Protein AF-A0A8E1V1Q0-F1 (afdb_monomer)

Radius of gyration: 17.76 Å; Cα contacts (8 Å, |Δi|>4): 178; chains: 1; bounding box: 36×28×53 Å

pLDDT: mean 83.5, std 8.57, range [49.25, 92.25]

Nearest PDB structures (foldseek):
  2kvp-assembly1_A  TM=4.565E-01  e=1.404E+00  Mus musculus
  2cmr-assembly1_A  TM=3.189E-01  e=2.959E+00  Human immunodeficiency virus 1
  2l10-assembly1_A  TM=3.029E-01  e=6.889E+00  Mus musculus

Secondary structure (DSSP, 8-state):
--THHHHHHHHHHHHHHHHHHHHS---PPPEEE---HHHHHHHHHHHHHHHHHHHHHTTSSSGGGGHHHHHHHHHHHHHHHHHHHHHHHTT-HHHHHHHHHHHHHHHHHHHHHHHHHHHHHHHHHH---S-HHHHHHHHHHHHHHHHHHHHHHHHHHHHHHHHHEEE-

Foldseek 3Di:
DDPVLVVVLVVLLQVLLVVLVVPDDQAAWDWAFDQDPVLLVVLLVVLVVLLVCLLVLLLPLDLVSSSVSSSVLSSVLSNLVNNLVSNVVNVPPVSNVLSVLLSVLSVLSSVLSSVLSNQLSVQLVPDPDPDSVVSSVVSNVVSCVVCVVVSVVSSVSNSNSSSRGDTD

Mean predicted aligned error: 6.7 Å

Organism: NCBI:txid1423764

Solvent-accessible surface area (backbone atoms only — not comparable to full-atom values): 8689 Å² total; per-residue (Å²): 134,63,75,65,62,57,50,53,45,51,54,45,17,52,51,30,23,53,52,39,59,73,73,44,80,94,56,62,35,48,67,42,82,50,82,39,73,70,40,34,54,49,30,45,52,53,49,51,50,51,48,47,50,36,53,58,36,36,75,47,72,43,76,70,46,49,48,58,58,47,53,58,55,33,31,51,48,13,40,51,54,46,51,44,53,24,24,52,68,50,69,44,64,71,45,37,56,51,48,50,51,35,55,50,31,47,54,50,39,53,48,53,38,51,52,52,28,50,53,29,22,52,48,45,65,70,53,86,66,88,55,60,67,65,46,42,52,54,29,45,54,52,49,47,69,73,40,44,68,61,54,50,50,37,43,48,52,34,18,53,42,51,15,36,60,32,83,100

Sequence (168 aa):
MRRSTYVLFIAWGIIAFFVASAIFKFQPLTVSFSINDRRLLSGLGRGILLLFAYIIFTIIPSRVAIVIPSFFYFGLLGSYLWQFLMVVLSGNWRGIAIDLLFVLSYMVLIYCATMTSFQIINLVQKNRSVYYFSKWFKSVKRVIKAHWLSLTIVTGAYVVLWSIFSLI

Structure (mmCIF, N/CA/C/O backbone):
data_AF-A0A8E1V1Q0-F1
#
_entry.id   AF-A0A8E1V1Q0-F1
#
loop_
_atom_site.group_PDB
_atom_site.id
_atom_site.type_symbol
_atom_site.label_atom_id
_atom_site.label_alt_id
_atom_site.label_comp_id
_atom_site.label_asym_id
_atom_site.label_entity_id
_atom_site.label_seq_id
_atom_site.pdbx_PDB_ins_code
_atom_site.Cartn_x
_atom_site.Cartn_y
_atom_site.Cartn_z
_atom_site.occupancy
_atom_site.B_iso_or_equiv
_atom_site.auth_seq_id
_atom_site.auth_comp_id
_atom_site.auth_asym_id
_atom_site.auth_atom_id
_atom_site.pdbx_PDB_model_num
ATOM 1 N N . MET A 1 1 ? -15.580 -10.489 6.562 1.00 49.25 1 MET A N 1
ATOM 2 C CA . MET A 1 1 ? -15.517 -9.894 5.211 1.00 49.25 1 MET A CA 1
ATOM 3 C C . MET A 1 1 ? -15.524 -11.037 4.227 1.00 49.25 1 MET A C 1
ATOM 5 O O . MET A 1 1 ? -14.616 -11.854 4.262 1.00 49.25 1 MET A O 1
ATOM 9 N N . ARG A 1 2 ? -16.629 -11.188 3.497 1.00 52.03 2 ARG A N 1
ATOM 10 C CA . ARG A 1 2 ? -16.847 -12.291 2.555 1.00 52.03 2 ARG A CA 1
ATOM 11 C C . ARG A 1 2 ? -15.876 -12.135 1.378 1.00 52.03 2 ARG A C 1
ATOM 13 O O . ARG A 1 2 ? -15.622 -11.004 0.980 1.00 52.03 2 ARG A O 1
ATOM 20 N N . ARG A 1 3 ? -15.397 -13.245 0.794 1.00 58.78 3 ARG A N 1
ATOM 21 C CA . ARG A 1 3 ? -14.591 -13.294 -0.454 1.00 58.78 3 ARG A CA 1
ATOM 22 C C . ARG A 1 3 ? -15.040 -12.270 -1.518 1.00 58.78 3 ARG A C 1
ATOM 24 O O . ARG A 1 3 ? -14.204 -11.696 -2.200 1.00 58.78 3 ARG A O 1
ATOM 31 N N . SER A 1 4 ? -16.341 -11.979 -1.582 1.00 60.31 4 SER A N 1
ATOM 32 C CA . SER A 1 4 ? -16.977 -10.982 -2.454 1.00 60.31 4 SER A CA 1
ATOM 33 C C . SER A 1 4 ? -16.366 -9.566 -2.422 1.00 60.31 4 SER A C 1
ATOM 35 O O . SER A 1 4 ? -16.239 -8.965 -3.483 1.00 60.31 4 SER A O 1
ATOM 37 N N . THR A 1 5 ? -15.913 -9.028 -1.280 1.00 66.00 5 THR A N 1
ATOM 38 C CA . THR A 1 5 ? -15.316 -7.670 -1.268 1.00 66.00 5 THR A CA 1
ATOM 39 C C . THR A 1 5 ? -13.957 -7.617 -1.964 1.00 66.00 5 THR A C 1
ATOM 41 O O . THR A 1 5 ? -13.642 -6.621 -2.601 1.00 66.00 5 THR A O 1
ATOM 44 N N . TYR A 1 6 ? -13.170 -8.696 -1.899 1.00 68.00 6 TYR A N 1
ATOM 45 C CA . TYR A 1 6 ? -11.913 -8.786 -2.649 1.00 68.00 6 TYR A CA 1
ATOM 46 C C . TYR A 1 6 ? -12.163 -8.909 -4.152 1.00 68.00 6 TYR A C 1
ATOM 48 O O . TYR A 1 6 ? -11.450 -8.290 -4.932 1.00 68.00 6 TYR A O 1
ATOM 56 N N . VAL A 1 7 ? -13.212 -9.636 -4.555 1.00 74.00 7 VAL A N 1
ATOM 57 C CA . VAL A 1 7 ? -13.624 -9.733 -5.965 1.00 74.00 7 VAL A CA 1
ATOM 58 C C . VAL A 1 7 ? -13.979 -8.354 -6.528 1.00 74.00 7 VAL A C 1
ATOM 60 O O . VAL A 1 7 ? -13.561 -8.034 -7.634 1.00 74.00 7 VAL A O 1
ATOM 63 N N . LEU A 1 8 ? -14.665 -7.507 -5.752 1.00 77.56 8 LEU A N 1
ATOM 64 C CA . LEU A 1 8 ? -14.972 -6.131 -6.162 1.00 77.56 8 LEU A CA 1
ATOM 65 C C . LEU A 1 8 ? -13.713 -5.272 -6.343 1.00 77.56 8 LEU A C 1
ATOM 67 O O . LEU A 1 8 ? -13.632 -4.525 -7.312 1.00 77.56 8 LEU A O 1
ATOM 71 N N . PHE A 1 9 ? -12.711 -5.392 -5.466 1.00 76.19 9 PHE A N 1
ATOM 72 C CA . PHE A 1 9 ? -11.450 -4.659 -5.640 1.00 76.19 9 PHE A CA 1
ATOM 73 C C . PHE A 1 9 ? -10.623 -5.158 -6.817 1.00 76.19 9 PHE A C 1
ATOM 75 O O . PHE A 1 9 ? -9.987 -4.353 -7.487 1.00 76.19 9 PHE A O 1
ATOM 82 N N . ILE A 1 10 ? -10.644 -6.464 -7.084 1.00 77.62 10 ILE A N 1
ATOM 83 C CA . ILE A 1 10 ? -9.988 -7.037 -8.261 1.00 77.62 10 ILE A CA 1
ATOM 84 C C . ILE A 1 10 ? -10.677 -6.526 -9.528 1.00 77.62 10 ILE A C 1
ATOM 86 O O . ILE A 1 10 ? -10.001 -6.015 -10.414 1.00 77.62 10 ILE A O 1
ATOM 90 N N . ALA A 1 11 ? -12.012 -6.584 -9.589 1.00 82.00 11 ALA A N 1
ATOM 91 C CA . ALA A 1 11 ? -12.784 -6.043 -10.706 1.00 82.00 11 ALA A CA 1
ATOM 92 C C . ALA A 1 11 ? -12.510 -4.545 -10.909 1.00 82.00 11 ALA A C 1
ATOM 94 O O . ALA A 1 11 ? -12.290 -4.102 -12.032 1.00 82.00 11 ALA A O 1
ATOM 95 N N . TRP A 1 12 ? -12.438 -3.773 -9.823 1.00 82.00 12 TRP A N 1
ATOM 96 C CA . TRP A 1 12 ? -12.068 -2.363 -9.883 1.00 82.00 12 TRP A CA 1
ATOM 97 C C . TRP A 1 12 ? -10.631 -2.140 -10.368 1.00 82.00 12 TRP A C 1
ATOM 99 O O . TRP A 1 12 ? -10.402 -1.270 -11.200 1.00 82.00 12 TRP A O 1
ATOM 109 N N . GLY A 1 13 ? -9.668 -2.940 -9.907 1.00 76.06 13 GLY A N 1
ATOM 110 C CA . GLY A 1 13 ? -8.285 -2.887 -10.386 1.00 76.06 13 GLY A CA 1
ATOM 111 C C . GLY A 1 13 ? -8.179 -3.177 -11.886 1.00 76.06 13 GLY A C 1
ATOM 112 O O . GLY A 1 13 ? -7.433 -2.495 -12.585 1.00 76.06 13 GLY A O 1
ATOM 113 N N . ILE A 1 14 ? -8.978 -4.123 -12.393 1.00 82.50 14 ILE A N 1
ATOM 114 C CA . ILE A 1 14 ? -9.095 -4.414 -13.830 1.00 82.50 14 ILE A CA 1
ATOM 115 C C . ILE A 1 14 ? -9.673 -3.206 -14.577 1.00 82.50 14 ILE A C 1
ATOM 117 O O . ILE A 1 14 ? -9.117 -2.791 -15.590 1.00 82.50 14 ILE A O 1
ATOM 121 N N . ILE A 1 15 ? -10.747 -2.595 -14.067 1.00 82.94 15 ILE A N 1
ATOM 122 C CA . ILE A 1 15 ? -11.324 -1.381 -14.665 1.00 82.94 15 ILE A CA 1
ATOM 123 C C . ILE A 1 15 ? -10.285 -0.256 -14.692 1.00 82.94 15 ILE A C 1
ATOM 125 O O . ILE A 1 15 ? -10.090 0.364 -15.730 1.00 82.94 15 ILE A O 1
ATOM 129 N N . ALA A 1 16 ? -9.578 -0.018 -13.588 1.00 79.75 16 ALA A N 1
ATOM 130 C CA . ALA A 1 16 ? -8.548 1.011 -13.502 1.00 79.75 16 ALA A CA 1
ATOM 131 C C . ALA A 1 16 ? -7.387 0.763 -14.477 1.00 79.75 16 ALA A C 1
ATOM 133 O O . ALA A 1 16 ? -6.882 1.712 -15.070 1.00 79.75 16 ALA A O 1
ATOM 134 N N . PHE A 1 17 ? -7.002 -0.499 -14.689 1.00 81.31 17 PHE A N 1
ATOM 135 C CA . PHE A 1 17 ? -6.028 -0.884 -15.710 1.00 81.31 17 PHE A CA 1
ATOM 136 C C . PHE A 1 17 ? -6.517 -0.523 -17.120 1.00 81.31 17 PHE A C 1
ATOM 138 O O . PHE A 1 17 ? -5.789 0.117 -17.875 1.00 81.31 17 PHE A O 1
ATOM 145 N N . PHE A 1 18 ? -7.765 -0.854 -17.468 1.00 83.00 18 PHE A N 1
ATOM 146 C CA . PHE A 1 18 ? -8.326 -0.498 -18.775 1.00 83.00 18 PHE A CA 1
ATOM 147 C C . PHE A 1 18 ? -8.512 1.014 -18.947 1.00 83.00 18 PHE A C 1
ATOM 149 O O . PHE A 1 18 ? -8.225 1.557 -20.011 1.00 83.00 18 PHE A O 1
ATOM 156 N N . VAL A 1 19 ? -8.921 1.726 -17.899 1.00 83.19 19 VAL A N 1
ATOM 157 C CA . VAL A 1 19 ? -8.997 3.192 -17.916 1.00 83.19 19 VAL A CA 1
ATOM 158 C C . VAL A 1 19 ? -7.608 3.795 -18.129 1.00 83.19 19 VAL A C 1
ATOM 160 O O . VAL A 1 19 ? -7.452 4.676 -18.971 1.00 83.19 19 VAL A O 1
ATOM 163 N N . ALA A 1 20 ? -6.580 3.284 -17.444 1.00 76.62 20 ALA A N 1
ATOM 164 C CA . ALA A 1 20 ? -5.199 3.689 -17.686 1.00 76.62 20 ALA A CA 1
ATOM 165 C C . ALA A 1 20 ? -4.786 3.410 -19.140 1.00 76.62 20 ALA A C 1
ATOM 167 O O . ALA A 1 20 ? -4.190 4.277 -19.772 1.00 76.62 20 ALA A O 1
ATOM 168 N N . SER A 1 21 ? -5.183 2.266 -19.704 1.00 77.56 21 SER A N 1
ATOM 169 C CA . SER A 1 21 ? -4.902 1.936 -21.104 1.00 77.56 21 SER A CA 1
ATOM 170 C C . SER A 1 21 ? -5.555 2.859 -22.126 1.00 77.56 21 SER A C 1
ATOM 172 O O . SER A 1 21 ? -4.989 3.095 -23.188 1.00 77.56 21 SER A O 1
ATOM 174 N N . ALA A 1 22 ? -6.727 3.406 -21.801 1.00 79.69 22 ALA A N 1
ATOM 175 C CA . ALA A 1 22 ? -7.440 4.330 -22.672 1.00 79.69 22 ALA A CA 1
ATOM 176 C C . ALA A 1 22 ? -6.867 5.756 -22.606 1.00 79.69 22 ALA A C 1
ATOM 178 O O . ALA A 1 22 ? -6.930 6.492 -23.587 1.00 79.69 22 ALA A O 1
ATOM 179 N N . ILE A 1 23 ? -6.330 6.156 -21.448 1.00 81.62 23 ILE A N 1
ATOM 180 C CA . ILE A 1 23 ? -5.816 7.514 -21.213 1.00 81.62 23 ILE A CA 1
ATOM 181 C C . ILE A 1 23 ? -4.341 7.632 -21.613 1.00 81.62 23 ILE A C 1
ATOM 183 O O . ILE A 1 23 ? -3.929 8.643 -22.184 1.00 81.62 23 ILE A O 1
ATOM 187 N N . PHE A 1 24 ? -3.526 6.628 -21.291 1.00 77.12 24 PHE A N 1
ATOM 188 C CA . PHE A 1 24 ? -2.084 6.669 -21.511 1.00 77.12 24 PHE A CA 1
ATOM 189 C C . PHE A 1 24 ? -1.701 6.026 -22.842 1.00 77.12 24 PHE A C 1
ATOM 191 O O . PHE A 1 24 ? -2.184 4.954 -23.197 1.00 77.12 24 PHE A O 1
ATOM 198 N N . LYS A 1 25 ? -0.774 6.666 -23.565 1.00 75.00 25 LYS A N 1
ATOM 199 C CA . LYS A 1 25 ? -0.250 6.134 -24.827 1.00 75.00 25 LYS A CA 1
ATOM 200 C C . LYS A 1 25 ? 0.425 4.782 -24.607 1.00 75.00 25 LYS A C 1
ATOM 202 O O . LYS A 1 25 ? 1.203 4.609 -23.670 1.00 75.00 25 LYS A O 1
ATOM 207 N N . PHE A 1 26 ? 0.161 3.860 -25.523 1.00 78.56 26 PHE A N 1
ATOM 208 C CA . PHE A 1 26 ? 0.839 2.574 -25.594 1.00 78.56 26 PHE A CA 1
ATOM 209 C C . PHE A 1 26 ? 2.242 2.777 -26.174 1.00 78.56 26 PHE A C 1
ATOM 211 O O . PHE A 1 26 ? 2.416 2.829 -27.390 1.00 78.56 26 PHE A O 1
ATOM 218 N N . GLN A 1 27 ? 3.234 2.967 -25.309 1.00 78.88 27 GLN A N 1
ATOM 219 C CA . GLN A 1 27 ? 4.625 3.161 -25.711 1.00 78.88 27 GLN A CA 1
ATOM 220 C C . GLN A 1 27 ? 5.565 2.496 -24.701 1.00 78.88 27 GLN A C 1
ATOM 222 O O . GLN A 1 27 ? 5.286 2.546 -23.500 1.00 78.88 27 GLN A O 1
ATOM 227 N N . PRO A 1 28 ? 6.669 1.879 -25.158 1.00 75.88 28 PRO A N 1
ATOM 228 C CA . PRO A 1 28 ? 7.627 1.260 -24.255 1.00 75.88 28 PRO A CA 1
ATOM 229 C C . PRO A 1 28 ? 8.219 2.318 -23.321 1.00 75.88 28 PRO A C 1
ATOM 231 O O . PRO A 1 28 ? 8.639 3.385 -23.766 1.00 75.88 28 PRO A O 1
ATOM 234 N N . LEU A 1 29 ? 8.243 2.014 -22.024 1.00 75.94 29 LEU A N 1
ATOM 235 C CA . LEU A 1 29 ? 8.783 2.905 -21.001 1.00 75.94 29 LEU A CA 1
ATOM 236 C C . LEU A 1 29 ? 10.171 2.428 -20.588 1.00 75.94 29 LEU A C 1
ATOM 238 O O . LEU A 1 29 ? 10.337 1.305 -20.109 1.00 75.94 29 LEU A O 1
ATOM 242 N N . THR A 1 30 ? 11.169 3.295 -20.741 1.00 69.25 30 THR A N 1
ATOM 243 C CA . THR A 1 30 ? 12.518 3.021 -20.245 1.00 69.25 30 THR A CA 1
ATOM 244 C C . THR A 1 30 ? 12.659 3.476 -18.802 1.00 69.25 30 THR A C 1
ATOM 246 O O . THR A 1 30 ? 12.430 4.637 -18.465 1.00 69.25 30 THR A O 1
ATOM 249 N N . VAL A 1 31 ? 13.066 2.551 -17.936 1.00 66.12 31 VAL A N 1
ATOM 250 C CA . VAL A 1 31 ? 13.350 2.855 -16.533 1.00 66.12 31 VAL A CA 1
ATOM 251 C C . VAL A 1 31 ? 14.769 3.398 -16.431 1.00 66.12 31 VAL A C 1
ATOM 253 O O . VAL A 1 31 ? 15.732 2.713 -16.778 1.00 66.12 31 VAL A O 1
ATOM 256 N N . SER A 1 32 ? 14.894 4.620 -15.924 1.00 68.50 32 SER A N 1
ATOM 257 C CA . SER A 1 32 ? 16.170 5.178 -15.487 1.00 68.50 32 SER A CA 1
ATOM 258 C C . SER A 1 32 ? 16.276 5.125 -13.971 1.00 68.50 32 SER A C 1
ATOM 260 O O . SER A 1 32 ? 15.301 5.342 -13.249 1.00 68.50 32 SER A O 1
ATOM 262 N N . PHE A 1 33 ? 17.482 4.840 -13.495 1.00 66.44 33 PHE A N 1
ATOM 263 C CA . PHE A 1 33 ? 17.780 4.759 -12.075 1.00 66.44 33 PHE A CA 1
ATOM 264 C C . PHE A 1 33 ? 18.353 6.095 -11.618 1.00 66.44 33 PHE A C 1
ATOM 266 O O . PHE A 1 33 ? 19.512 6.402 -11.885 1.00 66.44 33 PHE A O 1
ATOM 273 N N . SER A 1 34 ? 17.538 6.908 -10.948 1.00 67.19 34 SER A N 1
ATOM 274 C CA . SER A 1 34 ? 18.019 8.119 -10.280 1.00 67.19 34 SER A CA 1
ATOM 275 C C . SER A 1 34 ? 17.367 8.259 -8.914 1.00 67.19 34 SER A C 1
ATOM 277 O O . SER A 1 34 ? 16.154 8.409 -8.800 1.00 67.19 34 SER A O 1
ATOM 279 N N . ILE A 1 35 ? 18.185 8.213 -7.863 1.00 65.81 35 ILE A N 1
ATOM 280 C CA . ILE A 1 35 ? 17.727 8.486 -6.503 1.00 65.81 35 ILE A CA 1
ATOM 281 C C . ILE A 1 35 ? 17.745 10.001 -6.330 1.00 65.81 35 ILE A C 1
ATOM 283 O O . ILE A 1 35 ? 18.793 10.635 -6.395 1.00 65.81 35 ILE A O 1
ATOM 287 N N . ASN A 1 36 ? 16.562 10.578 -6.149 1.00 73.56 36 ASN A N 1
ATOM 288 C CA . ASN A 1 36 ? 16.393 11.994 -5.857 1.00 73.56 36 ASN A CA 1
ATOM 289 C C . ASN A 1 36 ? 15.768 12.132 -4.467 1.00 73.56 36 ASN A C 1
ATOM 291 O O . ASN A 1 36 ? 14.705 11.558 -4.215 1.00 73.56 36 ASN A O 1
ATOM 295 N N . ASP A 1 37 ? 16.372 12.936 -3.594 1.00 76.38 37 ASP A N 1
ATOM 296 C CA . ASP A 1 37 ? 15.873 13.203 -2.238 1.00 76.38 37 ASP A CA 1
ATOM 297 C C . ASP A 1 37 ? 14.425 13.708 -2.250 1.00 76.38 37 ASP A C 1
ATOM 299 O O . ASP A 1 37 ? 13.598 13.317 -1.422 1.00 76.38 37 ASP A O 1
ATOM 303 N N . ARG A 1 38 ? 14.055 14.496 -3.269 1.00 81.38 38 ARG A N 1
ATOM 304 C CA . ARG A 1 38 ? 12.676 14.967 -3.457 1.00 81.38 38 ARG A CA 1
ATOM 305 C C . ARG A 1 38 ? 11.706 13.823 -3.770 1.00 81.38 38 ARG A C 1
ATOM 307 O O . ARG A 1 38 ? 10.553 13.859 -3.336 1.00 81.38 38 ARG A O 1
ATOM 314 N N . ARG A 1 39 ? 12.154 12.795 -4.501 1.00 79.31 39 ARG A N 1
ATOM 315 C CA . ARG A 1 39 ? 11.358 11.587 -4.783 1.00 79.31 39 ARG A CA 1
ATOM 316 C C . ARG A 1 39 ? 11.262 10.673 -3.571 1.00 79.31 39 ARG A C 1
ATOM 318 O O . ARG A 1 39 ? 10.176 10.152 -3.332 1.00 79.31 39 ARG A O 1
ATOM 325 N N . LEU A 1 40 ? 12.339 10.523 -2.800 1.00 83.06 40 LEU A N 1
ATOM 326 C CA . LEU A 1 40 ? 12.322 9.801 -1.525 1.00 83.06 40 LEU A CA 1
ATOM 327 C C . LEU A 1 40 ? 11.300 10.419 -0.565 1.00 83.06 40 LEU A C 1
ATOM 329 O O . LEU A 1 40 ? 10.411 9.719 -0.083 1.00 83.06 40 LEU A O 1
ATOM 333 N N . LEU A 1 41 ? 11.351 11.739 -0.365 1.00 84.88 41 LEU A N 1
ATOM 334 C CA . LEU A 1 41 ? 10.392 12.463 0.477 1.00 84.88 41 LEU A CA 1
ATOM 335 C C . LEU A 1 41 ? 8.956 12.344 -0.049 1.00 84.88 41 LEU A C 1
ATOM 337 O O . LEU A 1 41 ? 8.029 12.116 0.728 1.00 84.88 41 LEU A O 1
ATOM 341 N N . SER A 1 42 ? 8.756 12.443 -1.368 1.00 84.81 42 SER A N 1
ATOM 342 C CA . SER A 1 42 ? 7.431 12.267 -1.978 1.00 84.81 42 SER A CA 1
ATOM 343 C C . SER A 1 42 ? 6.894 10.841 -1.805 1.00 84.81 42 SER A C 1
ATOM 345 O O . SER A 1 42 ? 5.727 10.660 -1.455 1.00 84.81 42 SER A O 1
ATOM 347 N N . GLY A 1 43 ? 7.740 9.826 -2.000 1.00 83.62 43 GLY A N 1
ATOM 348 C CA . GLY A 1 43 ? 7.399 8.422 -1.779 1.00 83.62 43 GLY A CA 1
ATOM 349 C C . GLY A 1 43 ? 7.031 8.158 -0.323 1.00 83.62 43 GLY A C 1
ATOM 350 O O . GLY A 1 43 ? 6.005 7.537 -0.048 1.00 83.62 43 GLY A O 1
ATOM 351 N N . LEU A 1 44 ? 7.815 8.699 0.611 1.00 87.38 44 LEU A N 1
ATOM 352 C CA . LEU A 1 44 ? 7.571 8.581 2.046 1.00 87.38 44 LEU A CA 1
ATOM 353 C C . LEU A 1 44 ? 6.256 9.254 2.444 1.00 87.38 44 LEU A C 1
ATOM 355 O O . LEU A 1 44 ? 5.443 8.642 3.134 1.00 87.38 44 LEU A O 1
ATOM 359 N N . GLY A 1 45 ? 5.989 10.452 1.919 1.00 87.38 45 GLY A N 1
ATOM 360 C CA . GLY A 1 45 ? 4.708 11.134 2.088 1.00 87.38 45 GLY A CA 1
ATOM 361 C C . GLY A 1 45 ? 3.528 10.291 1.601 1.00 87.38 45 GLY A C 1
ATOM 362 O O . GLY A 1 45 ? 2.555 10.126 2.332 1.00 87.38 45 GLY A O 1
ATOM 363 N N . ARG A 1 46 ? 3.625 9.682 0.410 1.00 86.00 46 ARG A N 1
ATOM 364 C CA . ARG A 1 46 ? 2.577 8.797 -0.136 1.00 86.00 46 ARG A CA 1
ATOM 365 C C . ARG A 1 46 ? 2.362 7.545 0.716 1.00 86.00 46 ARG A C 1
ATOM 367 O O . ARG A 1 46 ? 1.218 7.184 0.977 1.00 86.00 46 ARG A O 1
ATOM 374 N N . GLY A 1 47 ? 3.441 6.896 1.156 1.00 85.69 47 GLY A N 1
ATOM 375 C CA . GLY A 1 47 ? 3.372 5.697 1.996 1.00 85.69 47 GLY A CA 1
ATOM 376 C C . GLY A 1 47 ? 2.746 5.980 3.363 1.00 85.69 47 GLY A C 1
ATOM 377 O O . GLY A 1 47 ? 1.852 5.257 3.803 1.00 85.69 47 GLY A O 1
ATOM 378 N N . ILE A 1 48 ? 3.145 7.081 4.006 1.00 88.88 48 ILE A N 1
ATOM 379 C CA . ILE A 1 48 ? 2.563 7.518 5.281 1.00 88.88 48 ILE A CA 1
ATOM 380 C C . ILE A 1 48 ? 1.097 7.912 5.104 1.00 88.88 48 ILE A C 1
ATOM 382 O O . ILE A 1 48 ? 0.267 7.500 5.910 1.00 88.88 48 ILE A O 1
ATOM 386 N N . LEU A 1 49 ? 0.755 8.658 4.049 1.00 90.38 49 LEU A N 1
ATOM 387 C CA . LEU A 1 49 ? -0.626 9.055 3.761 1.00 90.38 49 LEU A CA 1
ATOM 388 C C . LEU A 1 49 ? -1.517 7.826 3.552 1.00 90.38 49 LEU A C 1
ATOM 390 O O . LEU A 1 49 ? -2.625 7.786 4.086 1.00 90.38 49 LEU A O 1
ATOM 394 N N . LEU A 1 50 ? -1.010 6.791 2.873 1.00 90.12 50 LEU A N 1
ATOM 395 C CA . LEU A 1 50 ? -1.688 5.502 2.749 1.00 90.12 50 LEU A CA 1
ATOM 396 C C . LEU A 1 50 ? -1.989 4.899 4.114 1.00 90.12 50 LEU A C 1
ATOM 398 O O . LEU A 1 50 ? -3.155 4.655 4.427 1.00 90.12 50 LEU A O 1
ATOM 402 N N . LEU A 1 51 ? -0.972 4.708 4.950 1.00 90.19 51 LEU A N 1
ATOM 403 C CA . LEU A 1 51 ? -1.161 4.137 6.283 1.00 90.19 51 LEU A CA 1
ATOM 404 C C . LEU A 1 51 ? -2.126 4.971 7.134 1.00 90.19 51 LEU A C 1
ATOM 406 O O . LEU A 1 51 ? -3.004 4.419 7.798 1.00 90.19 51 LEU A O 1
ATOM 410 N N . PHE A 1 52 ? -1.999 6.295 7.080 1.00 90.69 52 PHE A N 1
ATOM 411 C CA . PHE A 1 52 ? -2.828 7.212 7.848 1.00 90.69 52 PHE A CA 1
ATOM 412 C C . PHE A 1 52 ? -4.289 7.175 7.398 1.00 90.69 52 PHE A C 1
ATOM 414 O O . PHE A 1 52 ? -5.174 7.095 8.246 1.00 90.69 52 PHE A O 1
ATOM 421 N N . ALA A 1 53 ? -4.554 7.136 6.088 1.00 91.06 53 ALA A N 1
ATOM 422 C CA . ALA A 1 53 ? -5.902 6.975 5.552 1.00 91.06 53 ALA A CA 1
ATOM 423 C C . ALA A 1 53 ? -6.552 5.701 6.108 1.00 91.06 53 ALA A C 1
ATOM 425 O O . ALA A 1 53 ? -7.630 5.762 6.697 1.00 91.06 53 ALA A O 1
ATOM 426 N N . TYR A 1 54 ? -5.860 4.563 6.017 1.00 90.94 54 TYR A N 1
ATOM 427 C CA . TYR A 1 54 ? -6.342 3.298 6.571 1.00 90.94 54 TYR A CA 1
ATOM 428 C C . TYR A 1 54 ? -6.655 3.401 8.072 1.00 90.94 54 TYR A C 1
ATOM 430 O O . TYR A 1 54 ? -7.731 2.984 8.494 1.00 90.94 54 TYR A O 1
ATOM 438 N N . ILE A 1 55 ? -5.781 4.031 8.866 1.00 91.19 55 ILE A N 1
ATOM 439 C CA . ILE A 1 55 ? -5.998 4.243 10.306 1.00 91.19 55 ILE A CA 1
ATOM 440 C C . ILE A 1 55 ? -7.206 5.153 10.575 1.00 91.19 55 ILE A C 1
ATOM 442 O O . ILE A 1 55 ? -8.024 4.805 11.424 1.00 91.19 55 ILE A O 1
ATOM 446 N N . ILE A 1 56 ? -7.375 6.277 9.873 1.00 92.25 56 ILE A N 1
ATOM 447 C CA . ILE A 1 56 ? -8.531 7.175 10.064 1.00 92.25 56 ILE A CA 1
ATOM 448 C C . ILE A 1 56 ? -9.838 6.423 9.807 1.00 92.25 56 ILE A C 1
ATOM 450 O O . ILE A 1 56 ? -10.768 6.508 10.605 1.00 92.25 56 ILE A O 1
ATOM 454 N N . PHE A 1 57 ? -9.912 5.632 8.734 1.00 89.69 57 PHE A N 1
ATOM 455 C CA . PHE A 1 57 ? -11.135 4.896 8.408 1.00 89.69 57 PHE A CA 1
ATOM 456 C C . PHE A 1 57 ? -11.489 3.811 9.442 1.00 89.69 57 PHE A C 1
ATOM 458 O O . PHE A 1 57 ? -12.644 3.392 9.505 1.00 89.69 57 PHE A O 1
ATOM 465 N N . THR A 1 58 ? -10.561 3.415 10.328 1.00 90.31 58 THR A N 1
ATOM 466 C CA . THR A 1 58 ? -10.878 2.547 11.483 1.00 90.31 58 THR A CA 1
ATOM 467 C C . THR A 1 58 ? -11.651 3.245 12.604 1.00 90.31 58 THR A C 1
ATOM 469 O O . THR A 1 58 ? -12.119 2.564 13.519 1.00 90.31 58 THR A O 1
ATOM 472 N N . ILE A 1 59 ? -11.802 4.579 12.561 1.00 89.12 59 ILE A N 1
ATOM 473 C CA . ILE A 1 59 ? -12.679 5.315 13.488 1.00 89.12 59 ILE A CA 1
ATOM 474 C C . ILE A 1 59 ? -14.108 4.800 13.364 1.00 89.12 59 ILE A C 1
ATOM 476 O O . ILE A 1 59 ? -14.817 4.741 14.361 1.00 89.12 59 ILE A O 1
ATOM 480 N N . ILE A 1 60 ? -14.533 4.371 12.177 1.00 87.44 60 ILE A N 1
ATOM 481 C CA . ILE A 1 60 ? -15.790 3.652 12.011 1.00 87.44 60 ILE A CA 1
ATOM 482 C C . ILE A 1 60 ? -15.494 2.176 12.313 1.00 87.44 60 ILE A C 1
ATOM 484 O O . ILE A 1 60 ? -14.695 1.560 11.604 1.00 87.44 60 ILE A O 1
ATOM 488 N N . PRO A 1 61 ? -16.128 1.555 13.326 1.00 81.88 61 PRO A N 1
ATOM 489 C CA . PRO A 1 61 ? -15.813 0.197 13.758 1.00 81.88 61 PRO A CA 1
ATOM 490 C C . PRO A 1 61 ? -16.495 -0.826 12.842 1.00 81.88 61 PRO A C 1
ATOM 492 O O . PRO A 1 61 ? -17.139 -1.766 13.297 1.00 81.88 61 PRO A O 1
ATOM 495 N N . SER A 1 62 ? -16.390 -0.630 11.531 1.00 84.75 62 SER A N 1
ATOM 496 C CA . SER A 1 62 ? -16.945 -1.485 10.496 1.00 84.75 62 SER A CA 1
ATOM 497 C C . SER A 1 62 ? -15.862 -1.778 9.481 1.00 84.75 62 SER A C 1
ATOM 499 O O . SER A 1 62 ? -15.214 -0.874 8.959 1.00 84.75 62 SER A O 1
ATOM 501 N N . ARG A 1 63 ? -15.704 -3.055 9.131 1.00 81.75 63 ARG A N 1
ATOM 502 C CA . ARG A 1 63 ? -14.756 -3.440 8.082 1.00 81.75 63 ARG A CA 1
ATOM 503 C C . ARG A 1 63 ? -15.113 -2.809 6.734 1.00 81.75 63 ARG A C 1
ATOM 505 O O . ARG A 1 63 ? -14.216 -2.578 5.938 1.00 81.75 63 ARG A O 1
ATOM 512 N N . VAL A 1 64 ? -16.390 -2.493 6.496 1.00 83.31 64 VAL A N 1
ATOM 513 C CA . VAL A 1 64 ? -16.851 -1.836 5.261 1.00 83.31 64 VAL A CA 1
ATOM 514 C C . VAL A 1 64 ? -16.224 -0.449 5.093 1.00 83.31 64 VAL A C 1
ATOM 516 O O . VAL A 1 64 ? -15.951 -0.053 3.970 1.00 83.31 64 VAL A O 1
ATOM 519 N N . ALA A 1 65 ? -15.891 0.256 6.179 1.00 83.44 65 ALA A N 1
ATOM 520 C CA . ALA A 1 65 ? -15.236 1.563 6.090 1.00 83.44 65 ALA A CA 1
ATOM 521 C C . ALA A 1 65 ? -13.853 1.493 5.417 1.00 83.44 65 ALA A C 1
ATOM 523 O O . ALA A 1 65 ? -13.440 2.436 4.752 1.00 83.44 65 ALA A O 1
ATOM 524 N N . ILE A 1 66 ? -13.170 0.347 5.517 1.00 86.94 66 ILE A N 1
ATOM 525 C CA . ILE A 1 66 ? -11.861 0.116 4.888 1.00 86.94 66 ILE A CA 1
ATOM 526 C C . ILE A 1 66 ? -11.977 -0.045 3.367 1.00 86.94 66 ILE A C 1
ATOM 528 O O . ILE A 1 66 ? -10.993 0.116 2.654 1.00 86.94 66 ILE A O 1
ATOM 532 N N . VAL A 1 67 ? -13.183 -0.278 2.841 1.00 82.50 67 VAL A N 1
ATOM 533 C CA . VAL A 1 67 ? -13.408 -0.374 1.394 1.00 82.50 67 VAL A CA 1
ATOM 534 C C . VAL A 1 67 ? -13.075 0.932 0.684 1.00 82.50 67 VAL A C 1
ATOM 536 O O . VAL A 1 67 ? -12.562 0.895 -0.429 1.00 82.50 67 VAL A O 1
ATOM 539 N N . ILE A 1 68 ? -13.306 2.069 1.342 1.00 85.12 68 ILE A N 1
ATOM 540 C CA . ILE A 1 68 ? -13.070 3.400 0.779 1.00 85.12 68 ILE A CA 1
ATOM 541 C C . ILE A 1 68 ? -11.582 3.609 0.461 1.00 85.12 68 ILE A C 1
ATOM 543 O O . ILE A 1 68 ? -11.267 3.798 -0.713 1.00 85.12 68 ILE A O 1
ATOM 547 N N . PRO A 1 69 ? -10.638 3.527 1.425 1.00 85.44 69 PRO A N 1
ATOM 548 C CA . PRO A 1 69 ? -9.222 3.654 1.098 1.00 85.44 69 PRO A CA 1
ATOM 549 C C . PRO A 1 69 ? -8.767 2.544 0.143 1.00 85.44 69 PRO A C 1
ATOM 551 O O . PRO A 1 69 ? -8.030 2.825 -0.799 1.00 85.44 69 PRO A O 1
ATOM 554 N N . SER A 1 70 ? -9.245 1.304 0.304 1.00 85.31 70 SER A N 1
ATOM 555 C CA . SER A 1 70 ? -8.892 0.212 -0.611 1.00 85.31 70 SER A CA 1
ATOM 556 C C . SER A 1 70 ? -9.289 0.491 -2.063 1.00 85.31 70 SER A C 1
ATOM 558 O O . SER A 1 70 ? -8.501 0.197 -2.952 1.00 85.31 70 SER A O 1
ATOM 560 N N . PHE A 1 71 ? -10.436 1.117 -2.327 1.00 83.94 71 PHE A N 1
ATOM 561 C CA . PHE A 1 71 ? -10.863 1.460 -3.685 1.00 83.94 71 PHE A CA 1
ATOM 562 C C . PHE A 1 71 ? -9.837 2.340 -4.418 1.00 83.94 71 PHE A C 1
ATOM 564 O O . PHE A 1 71 ? -9.424 2.022 -5.534 1.00 83.94 71 PHE A O 1
ATOM 571 N N . PHE A 1 72 ? -9.349 3.401 -3.773 1.00 85.06 72 PHE A N 1
ATOM 572 C CA . PHE A 1 72 ? -8.349 4.289 -4.374 1.00 85.06 72 PHE A CA 1
ATOM 573 C C . PHE A 1 72 ? -7.007 3.584 -4.601 1.00 85.06 72 PHE A C 1
ATOM 575 O 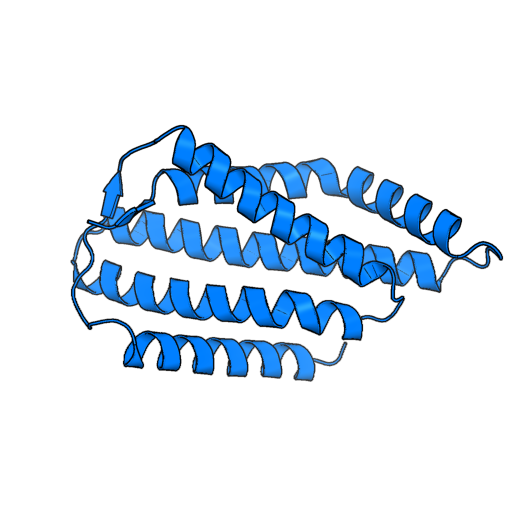O . PHE A 1 72 ? -6.423 3.690 -5.680 1.00 85.06 72 PHE A O 1
ATOM 582 N N . TYR A 1 73 ? -6.527 2.822 -3.615 1.00 85.94 73 TYR A N 1
ATOM 583 C CA . TYR A 1 73 ? -5.214 2.175 -3.701 1.00 85.94 73 TYR A CA 1
ATOM 584 C C . TYR A 1 73 ? -5.193 0.964 -4.648 1.00 85.94 73 TYR A C 1
ATOM 586 O O . TYR A 1 73 ? -4.189 0.730 -5.315 1.00 85.94 73 TYR A O 1
ATOM 594 N N . PHE A 1 74 ? -6.304 0.238 -4.798 1.00 84.50 74 PHE A N 1
ATOM 595 C CA . PHE A 1 74 ? -6.437 -0.773 -5.854 1.00 84.50 74 PHE A CA 1
ATOM 596 C C . PHE A 1 74 ? -6.551 -0.145 -7.251 1.00 84.50 74 PHE A C 1
ATOM 598 O O . PHE A 1 74 ? -6.055 -0.723 -8.215 1.00 84.50 74 PHE A O 1
ATOM 605 N N . GLY A 1 75 ? -7.132 1.054 -7.371 1.00 82.88 75 GLY A N 1
ATOM 606 C CA . GLY A 1 75 ? -7.102 1.813 -8.624 1.00 82.88 75 GLY A CA 1
ATOM 607 C C . GLY A 1 75 ? -5.674 2.192 -9.034 1.00 82.88 75 GLY A C 1
ATOM 608 O O . GLY A 1 75 ? -5.266 1.964 -10.172 1.00 82.88 75 GLY A O 1
ATOM 609 N N . LEU A 1 76 ? -4.875 2.680 -8.078 1.00 86.56 76 LEU A N 1
ATOM 610 C CA . LEU A 1 76 ? -3.448 2.945 -8.291 1.00 86.56 76 LEU A CA 1
ATOM 611 C C . LEU A 1 76 ? -2.672 1.674 -8.649 1.00 86.56 76 LEU A C 1
ATOM 613 O O . LEU A 1 76 ? -1.852 1.704 -9.563 1.00 86.56 76 LEU A O 1
ATOM 617 N N . LEU A 1 77 ? -2.969 0.545 -8.000 1.00 87.88 77 LEU A N 1
ATOM 618 C CA . LEU A 1 77 ? -2.383 -0.747 -8.360 1.00 87.88 77 LEU A CA 1
ATOM 619 C C . LEU A 1 77 ? -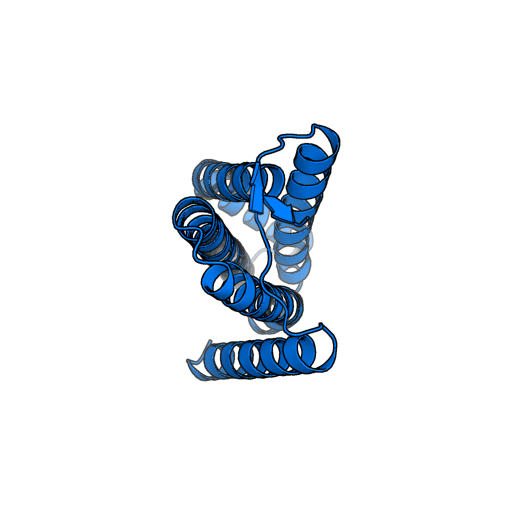2.662 -1.105 -9.828 1.00 87.88 77 LEU A C 1
ATOM 621 O O . LEU A 1 77 ? -1.745 -1.520 -10.528 1.00 87.88 77 LEU A O 1
ATOM 625 N N . GLY A 1 78 ? -3.892 -0.889 -10.31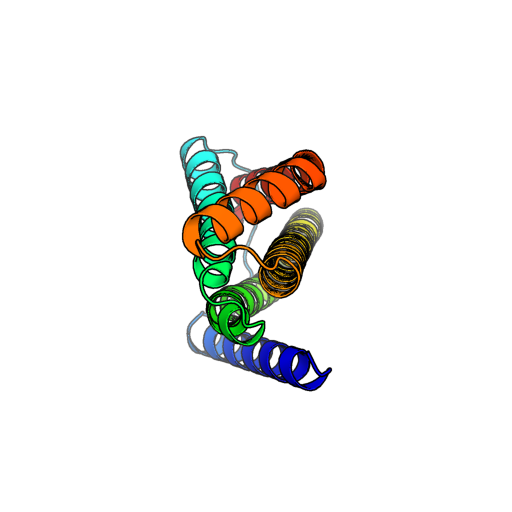0 1.00 84.81 78 GLY A N 1
ATOM 626 C CA . GLY A 1 78 ? -4.242 -1.064 -11.724 1.00 84.81 78 GLY A CA 1
ATOM 627 C C . GLY A 1 78 ? -3.389 -0.196 -12.654 1.00 84.81 78 GLY A C 1
ATOM 628 O O . GLY A 1 78 ? -2.873 -0.689 -13.655 1.00 84.81 78 GLY A O 1
ATOM 629 N N . SER A 1 79 ? -3.154 1.069 -12.289 1.00 84.81 79 SER A N 1
ATOM 630 C CA . SER A 1 79 ? -2.273 1.960 -13.060 1.00 84.81 79 SER A CA 1
ATOM 631 C C . SER A 1 79 ? -0.802 1.520 -13.052 1.00 84.81 79 SER A C 1
ATOM 633 O O . SER A 1 79 ? -0.142 1.583 -14.086 1.00 84.81 79 SER A O 1
ATOM 635 N N . TYR A 1 80 ? -0.295 1.000 -11.928 1.00 88.00 80 TYR A N 1
ATOM 636 C CA . TYR A 1 80 ? 1.065 0.461 -11.851 1.00 88.00 80 TYR A CA 1
ATOM 637 C C . TYR A 1 80 ? 1.219 -0.834 -12.649 1.00 88.00 80 TYR A C 1
ATOM 639 O O . TYR A 1 80 ? 2.254 -1.041 -13.268 1.00 88.00 80 TYR A O 1
ATOM 647 N N . LEU A 1 81 ? 0.183 -1.675 -12.710 1.00 89.25 81 LEU A N 1
ATOM 648 C CA . LEU A 1 81 ? 0.178 -2.857 -13.576 1.00 89.25 81 LEU A CA 1
ATOM 649 C C . LEU A 1 81 ? 0.193 -2.480 -15.064 1.00 89.25 81 LEU A C 1
ATOM 651 O O . LEU A 1 81 ? 0.862 -3.141 -15.854 1.00 89.25 81 LEU A O 1
ATOM 655 N N . TRP A 1 82 ? -0.508 -1.409 -15.452 1.00 86.00 82 TRP A N 1
ATOM 656 C CA . TRP A 1 82 ? -0.438 -0.877 -16.817 1.00 86.00 82 TRP A CA 1
ATOM 657 C C . TRP A 1 82 ? 0.963 -0.363 -17.153 1.00 86.00 82 TRP A C 1
ATOM 659 O O . TRP A 1 82 ? 1.522 -0.679 -18.200 1.00 86.00 82 TRP A O 1
ATOM 669 N N . GLN A 1 83 ? 1.561 0.392 -16.237 1.00 85.44 83 GLN A N 1
ATOM 670 C CA . GLN A 1 83 ? 2.925 0.886 -16.384 1.00 85.44 83 GLN A CA 1
ATOM 671 C C . GLN A 1 83 ? 3.940 -0.261 -16.482 1.00 85.44 83 GLN A C 1
ATOM 673 O O . GLN A 1 83 ? 4.819 -0.225 -17.340 1.00 85.44 83 GLN A O 1
ATOM 678 N N . PHE A 1 84 ? 3.760 -1.308 -15.677 1.00 87.38 84 PHE A N 1
ATOM 679 C CA . PHE A 1 84 ? 4.568 -2.519 -15.743 1.00 87.38 84 PHE A CA 1
ATOM 680 C C . PHE A 1 84 ? 4.505 -3.183 -17.115 1.00 87.38 84 PHE A C 1
ATOM 682 O O . PHE A 1 84 ? 5.543 -3.562 -17.655 1.00 87.38 84 PHE A O 1
ATOM 689 N N . LEU A 1 85 ? 3.322 -3.246 -17.738 1.00 86.94 85 LEU A N 1
ATOM 690 C CA . LEU A 1 85 ? 3.195 -3.738 -19.111 1.00 86.94 85 LEU A CA 1
ATOM 691 C C . LEU A 1 85 ? 4.070 -2.928 -20.083 1.00 86.94 85 LEU A C 1
ATOM 693 O O . LEU A 1 85 ? 4.771 -3.514 -20.903 1.00 86.94 85 LEU A O 1
ATOM 697 N N . MET A 1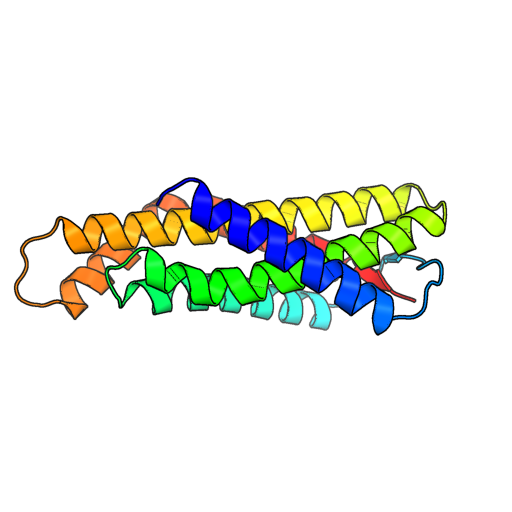 86 ? 4.102 -1.599 -19.958 1.00 85.56 86 MET A N 1
ATOM 698 C CA . MET A 1 86 ? 4.951 -0.746 -20.804 1.00 85.56 86 MET A CA 1
ATOM 699 C C . MET A 1 86 ? 6.445 -0.942 -20.562 1.00 85.56 86 MET A C 1
ATOM 701 O O . MET A 1 86 ? 7.237 -0.875 -21.504 1.00 85.56 86 MET A O 1
ATOM 705 N N . VAL A 1 87 ? 6.846 -1.191 -19.315 1.00 84.69 87 VAL A N 1
ATOM 706 C CA . VAL A 1 87 ? 8.239 -1.509 -18.982 1.00 84.69 87 VAL A CA 1
ATOM 707 C C . VAL A 1 87 ? 8.632 -2.861 -19.574 1.00 84.69 87 VAL A C 1
ATOM 709 O O . VAL A 1 87 ? 9.722 -2.984 -20.132 1.00 84.69 87 VAL A O 1
ATOM 712 N N . VAL A 1 88 ? 7.743 -3.859 -19.539 1.00 86.69 88 VAL A N 1
ATOM 713 C CA . VAL A 1 88 ? 7.969 -5.168 -20.177 1.00 86.69 88 VAL A CA 1
ATOM 714 C C . VAL A 1 88 ? 8.200 -5.023 -21.681 1.00 86.69 88 VAL A C 1
ATOM 716 O O . VAL A 1 88 ? 9.129 -5.629 -22.214 1.00 86.69 88 VAL A O 1
ATOM 719 N N . LEU A 1 89 ? 7.437 -4.158 -22.353 1.00 86.19 89 LEU A N 1
ATOM 720 C CA . LEU A 1 89 ? 7.594 -3.894 -23.788 1.00 86.19 89 LEU A CA 1
ATOM 721 C C . LEU A 1 89 ? 8.936 -3.243 -24.157 1.00 86.19 89 LEU A C 1
ATOM 723 O O . LEU A 1 89 ? 9.352 -3.339 -25.308 1.00 86.19 89 LEU A O 1
ATOM 727 N N . SER A 1 90 ? 9.636 -2.610 -23.208 1.00 83.44 90 SER A N 1
ATOM 728 C CA . SER A 1 90 ? 10.969 -2.034 -23.452 1.00 83.44 90 SER A CA 1
ATOM 729 C C . SER A 1 90 ? 12.075 -3.085 -23.624 1.00 83.44 90 SER A C 1
ATOM 731 O O . SER A 1 90 ? 13.157 -2.759 -24.108 1.00 83.44 90 SER A O 1
ATOM 733 N N . GLY A 1 91 ? 11.846 -4.331 -23.186 1.00 81.00 91 GLY A N 1
ATOM 734 C CA . GLY A 1 91 ? 12.844 -5.408 -23.213 1.00 81.00 91 GLY A CA 1
ATOM 735 C C . GLY A 1 91 ? 13.984 -5.271 -22.191 1.00 81.00 91 GLY A C 1
ATOM 736 O O . GLY A 1 91 ? 14.867 -6.127 -22.134 1.00 81.00 91 GLY A O 1
ATOM 737 N N . ASN A 1 92 ? 13.988 -4.233 -21.346 1.00 84.50 92 ASN A N 1
ATOM 738 C CA . ASN A 1 92 ? 15.027 -4.032 -20.336 1.00 84.50 92 ASN A CA 1
ATOM 739 C C . ASN A 1 92 ? 14.780 -4.895 -19.085 1.00 84.50 92 ASN A C 1
ATOM 741 O O . ASN A 1 92 ? 14.046 -4.501 -18.177 1.00 84.50 92 ASN A O 1
ATOM 745 N N . TRP A 1 93 ? 15.463 -6.041 -18.990 1.00 84.31 93 TRP A N 1
ATOM 746 C CA . TRP A 1 93 ? 15.320 -6.991 -17.876 1.00 84.31 93 TRP A CA 1
ATOM 747 C C . TRP A 1 93 ? 15.535 -6.373 -16.484 1.00 84.31 93 TRP A C 1
ATOM 749 O O . TRP A 1 93 ? 14.835 -6.722 -15.533 1.00 84.31 93 TRP A O 1
ATOM 759 N N . ARG A 1 94 ? 16.469 -5.416 -16.350 1.00 83.25 94 ARG A N 1
ATOM 760 C CA . ARG A 1 94 ? 16.725 -4.734 -15.067 1.00 83.25 94 ARG A CA 1
ATOM 761 C C . ARG A 1 94 ? 15.548 -3.848 -14.660 1.00 83.25 94 ARG A C 1
ATOM 763 O O . ARG A 1 94 ? 15.171 -3.843 -13.491 1.00 83.25 94 ARG A O 1
ATOM 770 N N . GLY A 1 95 ? 14.966 -3.129 -15.621 1.00 83.19 95 GLY A N 1
ATOM 771 C CA . GLY A 1 95 ? 13.767 -2.315 -15.406 1.00 83.19 95 GLY A CA 1
ATOM 772 C C . GLY A 1 95 ? 12.566 -3.173 -15.015 1.00 83.19 95 GLY A C 1
ATOM 773 O O . GLY A 1 95 ? 11.905 -2.873 -14.027 1.00 83.19 95 GLY A O 1
ATOM 774 N N . ILE A 1 96 ? 12.357 -4.289 -15.721 1.00 86.56 96 ILE A N 1
ATOM 775 C CA . ILE A 1 96 ? 11.273 -5.247 -15.449 1.00 86.56 96 ILE A CA 1
ATOM 776 C C . ILE A 1 96 ? 11.373 -5.807 -14.026 1.00 86.56 96 ILE A C 1
ATOM 778 O O . ILE A 1 96 ? 10.387 -5.807 -13.295 1.00 86.56 96 ILE A O 1
ATOM 782 N N . ALA A 1 97 ? 12.558 -6.260 -13.606 1.00 87.56 97 ALA A N 1
ATOM 783 C CA . ALA A 1 97 ? 12.742 -6.839 -12.276 1.00 87.56 97 ALA A CA 1
ATOM 784 C C . ALA A 1 97 ? 12.451 -5.829 -11.151 1.00 87.56 97 ALA A C 1
ATOM 786 O O . ALA A 1 97 ? 11.805 -6.168 -10.159 1.00 87.56 97 ALA A O 1
ATOM 787 N N . ILE A 1 98 ? 12.907 -4.584 -11.308 1.00 86.31 98 ILE A N 1
ATOM 788 C CA . ILE A 1 98 ? 12.719 -3.538 -10.297 1.00 86.31 98 ILE A CA 1
ATOM 789 C C . ILE A 1 98 ? 11.267 -3.057 -10.258 1.00 86.31 98 ILE A C 1
ATOM 791 O O . ILE A 1 98 ? 10.728 -2.873 -9.168 1.00 86.31 98 ILE A O 1
ATOM 795 N N . ASP A 1 99 ? 10.610 -2.913 -11.409 1.00 86.31 99 ASP A N 1
ATOM 796 C CA . ASP A 1 99 ? 9.200 -2.523 -11.458 1.00 86.31 99 ASP A CA 1
ATOM 797 C C . ASP A 1 99 ? 8.287 -3.629 -10.901 1.00 86.31 99 ASP A C 1
ATOM 799 O O . ASP A 1 99 ? 7.361 -3.360 -10.139 1.00 86.31 99 ASP A O 1
ATOM 803 N N . LEU A 1 100 ? 8.618 -4.903 -11.146 1.00 90.12 100 LEU A N 1
ATOM 804 C CA . LEU A 1 100 ? 7.935 -6.030 -10.507 1.00 90.12 100 LEU A CA 1
ATOM 805 C C . LEU A 1 100 ? 8.079 -5.983 -8.978 1.00 90.12 100 LEU A C 1
ATOM 807 O O . LEU A 1 100 ? 7.091 -6.134 -8.256 1.00 90.12 100 LEU A O 1
ATOM 811 N N . LEU A 1 101 ? 9.295 -5.750 -8.470 1.00 90.75 101 LEU A N 1
ATOM 812 C CA . LEU A 1 101 ? 9.534 -5.588 -7.032 1.00 90.75 101 LEU A CA 1
ATOM 813 C C . LEU A 1 101 ? 8.747 -4.405 -6.465 1.00 90.75 101 LEU A C 1
ATOM 815 O O . LEU A 1 101 ? 8.195 -4.512 -5.368 1.00 90.75 101 LEU A O 1
ATOM 819 N N . PHE A 1 102 ? 8.656 -3.302 -7.208 1.00 89.75 102 PHE A N 1
ATOM 820 C CA . PHE A 1 102 ? 7.855 -2.148 -6.825 1.00 89.75 102 PHE A CA 1
ATOM 821 C C . PHE A 1 102 ? 6.370 -2.518 -6.694 1.00 89.75 102 PHE A C 1
ATOM 823 O O . PHE A 1 102 ? 5.792 -2.321 -5.620 1.00 89.75 102 PHE A O 1
ATOM 830 N N . VAL A 1 103 ? 5.773 -3.130 -7.722 1.00 91.44 103 VAL A N 1
ATOM 831 C CA . VAL A 1 103 ? 4.368 -3.572 -7.708 1.00 91.44 103 VAL A CA 1
ATOM 832 C C . VAL A 1 103 ? 4.105 -4.536 -6.544 1.00 91.44 103 VAL A C 1
ATOM 834 O O . VAL A 1 103 ? 3.128 -4.365 -5.811 1.00 91.44 103 VAL A O 1
ATOM 837 N N . LEU A 1 104 ? 4.999 -5.502 -6.310 1.00 92.00 104 LEU A N 1
ATOM 838 C CA . LEU A 1 104 ? 4.895 -6.438 -5.187 1.00 92.00 104 LEU A CA 1
ATOM 839 C C . LEU A 1 104 ? 4.982 -5.722 -3.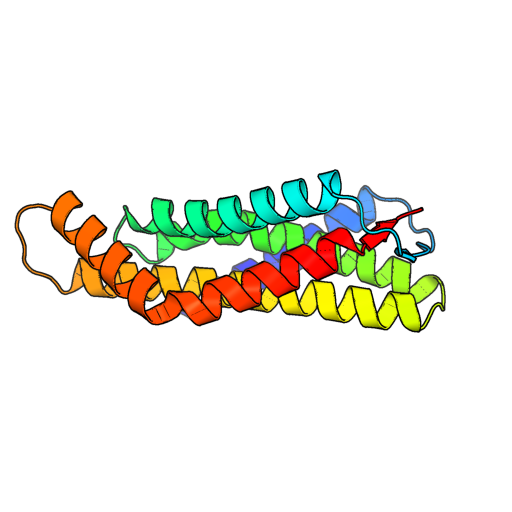834 1.00 92.00 104 LEU A C 1
ATOM 841 O O . LEU A 1 104 ? 4.152 -5.968 -2.958 1.00 92.00 104 LEU A O 1
ATOM 845 N N . SER A 1 105 ? 5.935 -4.803 -3.662 1.00 91.00 105 SER A N 1
ATOM 846 C CA . SER A 1 105 ? 6.070 -4.024 -2.424 1.00 91.00 105 SER A CA 1
ATOM 847 C C . SER A 1 105 ? 4.807 -3.211 -2.130 1.00 91.00 105 SER A C 1
ATOM 849 O O . SER A 1 105 ? 4.353 -3.155 -0.986 1.00 91.00 105 SER A O 1
ATOM 851 N N . TYR A 1 106 ? 4.179 -2.659 -3.171 1.00 91.50 106 TYR A N 1
ATOM 852 C CA . TYR A 1 106 ? 2.940 -1.905 -3.063 1.00 91.50 106 TYR A CA 1
ATOM 853 C C . TYR A 1 106 ? 1.746 -2.796 -2.690 1.00 91.50 106 TYR A C 1
ATOM 855 O O . TYR A 1 106 ? 0.968 -2.442 -1.800 1.00 91.50 106 TYR A O 1
ATOM 863 N N . MET A 1 107 ? 1.626 -3.986 -3.291 1.00 90.44 107 MET A N 1
ATOM 864 C CA . MET A 1 107 ? 0.610 -4.974 -2.902 1.00 90.44 107 MET A CA 1
ATOM 865 C C . MET A 1 107 ? 0.757 -5.391 -1.431 1.00 90.44 107 MET A C 1
ATOM 867 O O . MET A 1 107 ? -0.234 -5.431 -0.696 1.00 90.44 107 MET A O 1
ATOM 871 N N . VAL A 1 108 ? 1.989 -5.657 -0.980 1.00 90.88 108 VAL A N 1
ATOM 872 C CA . VAL A 1 108 ? 2.277 -6.014 0.418 1.00 90.88 108 VAL A CA 1
ATOM 873 C C . VAL A 1 108 ? 1.957 -4.847 1.356 1.00 90.88 108 VAL A C 1
ATOM 875 O O . VAL A 1 108 ? 1.363 -5.066 2.411 1.00 90.88 108 VAL A O 1
ATOM 878 N N . LEU A 1 109 ? 2.258 -3.604 0.966 1.00 91.00 109 LEU A N 1
ATOM 879 C CA . LEU A 1 109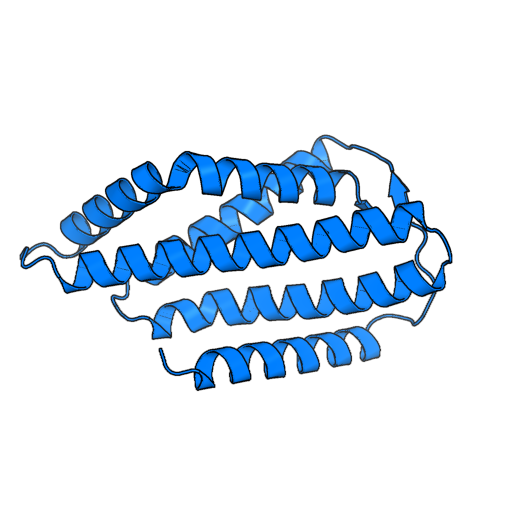 ? 1.914 -2.406 1.739 1.00 91.00 109 LEU A CA 1
ATOM 880 C C . LEU A 1 109 ? 0.401 -2.273 1.939 1.00 91.00 109 LEU A C 1
ATOM 882 O O . LEU A 1 109 ? -0.054 -2.094 3.071 1.00 91.00 109 LEU A O 1
ATOM 886 N N . ILE A 1 110 ? -0.385 -2.418 0.867 1.00 90.62 110 ILE A N 1
ATOM 887 C CA . ILE A 1 110 ? -1.853 -2.403 0.939 1.00 90.62 110 ILE A CA 1
ATOM 888 C C . ILE A 1 110 ? -2.355 -3.522 1.854 1.00 90.62 110 ILE A C 1
ATOM 890 O O . ILE A 1 110 ? -3.225 -3.289 2.699 1.00 90.62 110 ILE A O 1
ATOM 894 N N . TYR A 1 111 ? -1.807 -4.730 1.716 1.00 89.19 111 TYR A N 1
ATOM 895 C CA . TYR A 1 111 ? -2.185 -5.872 2.540 1.00 89.19 111 TYR A CA 1
ATOM 896 C C . TYR A 1 111 ? -1.910 -5.619 4.029 1.00 89.19 111 TYR A C 1
ATOM 898 O O . TYR A 1 111 ? -2.814 -5.768 4.856 1.00 89.19 111 TYR A O 1
ATOM 906 N N . CYS A 1 112 ? -0.703 -5.164 4.376 1.00 89.31 112 CYS A N 1
ATOM 907 C CA . CYS A 1 112 ? -0.326 -4.825 5.747 1.00 89.31 112 CYS A CA 1
ATOM 908 C C . CYS A 1 112 ? -1.217 -3.715 6.321 1.00 89.31 112 CYS A C 1
ATOM 910 O O . CYS A 1 112 ? -1.720 -3.855 7.440 1.00 89.31 112 CYS A O 1
ATOM 912 N N . ALA A 1 113 ? -1.483 -2.650 5.559 1.00 89.94 113 ALA A N 1
ATOM 913 C CA . ALA A 1 113 ? -2.359 -1.555 5.980 1.00 89.94 113 ALA A CA 1
ATOM 914 C C . ALA A 1 113 ? -3.795 -2.038 6.252 1.00 89.94 113 ALA A C 1
ATOM 916 O O . ALA A 1 113 ? -4.399 -1.716 7.283 1.00 89.94 113 ALA A O 1
ATOM 917 N N . THR A 1 114 ? -4.319 -2.886 5.367 1.00 89.44 114 THR A N 1
ATOM 918 C CA . THR A 1 114 ? -5.659 -3.473 5.476 1.00 89.44 114 THR A CA 1
ATOM 919 C C . THR A 1 114 ? -5.767 -4.393 6.694 1.00 89.44 114 THR A C 1
ATOM 921 O O . THR A 1 114 ? -6.704 -4.278 7.487 1.00 89.44 114 THR A O 1
ATOM 924 N N . MET A 1 115 ? -4.784 -5.277 6.894 1.00 89.44 115 MET A N 1
ATOM 925 C CA . MET A 1 115 ? -4.760 -6.208 8.023 1.00 89.44 115 MET A CA 1
ATOM 926 C C . MET A 1 115 ? -4.647 -5.471 9.362 1.00 89.44 115 MET A C 1
ATOM 928 O O . MET A 1 115 ? -5.411 -5.751 10.289 1.00 89.44 115 MET A O 1
ATOM 932 N N . THR A 1 116 ? -3.759 -4.477 9.443 1.00 90.81 116 THR A N 1
ATOM 933 C CA . THR A 1 116 ? -3.616 -3.588 10.608 1.00 90.81 116 THR A CA 1
ATOM 934 C C . THR A 1 116 ? -4.953 -2.919 10.933 1.00 90.81 116 THR A C 1
ATOM 936 O O . THR A 1 116 ? -5.409 -2.943 12.077 1.00 90.81 116 THR A O 1
ATOM 939 N N . SER A 1 117 ? -5.647 -2.414 9.912 1.00 89.75 117 SER A N 1
ATOM 940 C CA . SER A 1 117 ? -6.951 -1.766 10.071 1.00 89.75 117 SER A CA 1
ATOM 941 C C . SER A 1 117 ? -8.025 -2.713 10.603 1.00 89.75 117 SER A C 1
ATOM 943 O O . SER A 1 117 ? -8.764 -2.367 11.526 1.00 89.75 117 SER A O 1
ATOM 945 N N . PHE A 1 118 ? -8.095 -3.944 10.090 1.00 90.31 118 PHE A N 1
ATOM 946 C CA . PHE A 1 118 ? -9.038 -4.939 10.606 1.00 90.31 118 PHE A CA 1
ATOM 947 C C . PHE A 1 118 ? -8.739 -5.350 12.039 1.00 90.31 118 PHE A C 1
ATOM 949 O O . PHE A 1 118 ? -9.675 -5.569 12.808 1.00 90.31 118 PHE A O 1
ATOM 956 N N . GLN A 1 119 ? -7.468 -5.441 12.423 1.00 90.44 119 GLN A N 1
ATOM 957 C CA . GLN A 1 119 ? -7.106 -5.722 13.807 1.00 90.44 119 GLN A CA 1
ATOM 958 C C . GLN A 1 119 ? -7.522 -4.587 14.744 1.00 90.44 119 GLN A C 1
ATOM 960 O O . GLN A 1 119 ? -8.083 -4.866 15.806 1.00 90.44 119 GLN A O 1
ATOM 965 N N . ILE A 1 120 ? -7.332 -3.327 14.336 1.00 90.50 120 ILE A N 1
ATOM 966 C CA . ILE A 1 120 ? -7.823 -2.165 15.089 1.00 90.50 120 ILE A CA 1
ATOM 967 C C . ILE A 1 120 ? -9.342 -2.260 15.247 1.00 90.50 120 ILE A C 1
ATOM 969 O O . ILE A 1 120 ? -9.830 -2.241 16.374 1.00 90.50 120 ILE A O 1
ATOM 973 N N . ILE A 1 121 ? -10.086 -2.458 14.153 1.00 89.38 121 ILE A N 1
ATOM 974 C CA . ILE A 1 121 ? -11.553 -2.575 14.184 1.00 89.38 121 ILE A CA 1
ATOM 975 C C . ILE A 1 121 ? -12.003 -3.713 15.106 1.00 89.38 121 ILE A C 1
ATOM 977 O O . ILE A 1 121 ? -12.891 -3.511 15.928 1.00 89.38 121 ILE A O 1
ATOM 981 N N . ASN A 1 122 ? -11.380 -4.892 15.032 1.00 88.75 122 ASN A N 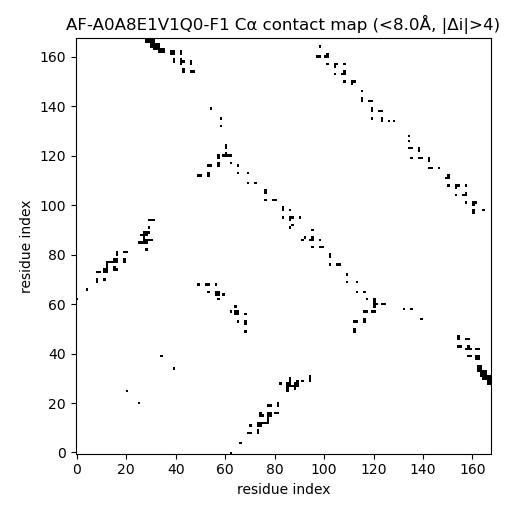1
ATOM 982 C CA . ASN A 1 122 ? -11.748 -6.028 15.883 1.00 88.75 122 ASN A CA 1
ATOM 983 C C . ASN A 1 122 ? -11.516 -5.726 17.377 1.00 88.75 122 ASN A C 1
ATOM 985 O O . ASN A 1 122 ? -12.346 -6.076 18.217 1.00 88.75 122 ASN A O 1
ATOM 989 N N . LEU A 1 123 ? -10.413 -5.054 17.728 1.00 89.19 123 LEU A N 1
ATOM 990 C CA . LEU A 1 123 ? -10.142 -4.641 19.110 1.00 89.19 123 LEU A CA 1
ATOM 991 C C . LEU A 1 123 ? -11.125 -3.565 19.590 1.00 89.19 123 LEU A C 1
ATOM 993 O O . LEU A 1 123 ? -11.601 -3.625 20.728 1.00 89.19 123 LEU A O 1
ATOM 997 N N . VAL A 1 124 ? -11.478 -2.625 18.710 1.00 89.12 124 VAL A N 1
ATOM 998 C CA . VAL A 1 124 ? -12.513 -1.620 18.964 1.00 89.12 124 VAL A CA 1
ATOM 999 C C . VAL A 1 124 ? -13.900 -2.262 19.046 1.00 89.12 124 VAL A C 1
ATOM 1001 O O . VAL A 1 124 ? -14.738 -1.787 19.789 1.00 89.12 124 VAL A O 1
ATOM 1004 N N . GLN A 1 125 ? -14.197 -3.376 18.395 1.00 86.69 125 GLN A N 1
ATOM 1005 C CA . GLN A 1 125 ? -15.486 -4.044 18.607 1.00 86.69 125 GLN A CA 1
ATOM 1006 C C . GLN A 1 125 ? -15.520 -4.822 19.933 1.00 86.69 125 GLN A C 1
ATOM 1008 O O . GLN A 1 125 ? -16.528 -4.799 20.633 1.00 86.69 125 GLN A O 1
ATOM 1013 N N . LYS A 1 126 ? -14.410 -5.462 20.325 1.00 85.69 126 LYS A N 1
ATOM 1014 C CA . LYS A 1 126 ? -14.349 -6.344 21.505 1.00 85.69 126 LYS A CA 1
ATOM 1015 C C . LYS A 1 126 ? -14.342 -5.609 22.853 1.00 85.69 126 LYS A C 1
ATOM 1017 O O . LYS A 1 126 ? -14.796 -6.153 23.856 1.00 85.69 126 LYS A O 1
ATOM 1022 N N . ASN A 1 127 ? -13.785 -4.401 22.920 1.00 80.88 127 ASN A N 1
ATOM 1023 C CA . ASN A 1 127 ? -13.606 -3.690 24.190 1.00 80.88 127 ASN A CA 1
ATOM 1024 C C . ASN A 1 127 ? -14.921 -3.018 24.661 1.00 80.88 127 ASN A C 1
ATOM 1026 O O . ASN A 1 127 ? -15.537 -2.292 23.893 1.00 80.88 127 ASN A O 1
ATOM 1030 N N . ARG A 1 128 ? -15.360 -3.214 25.913 1.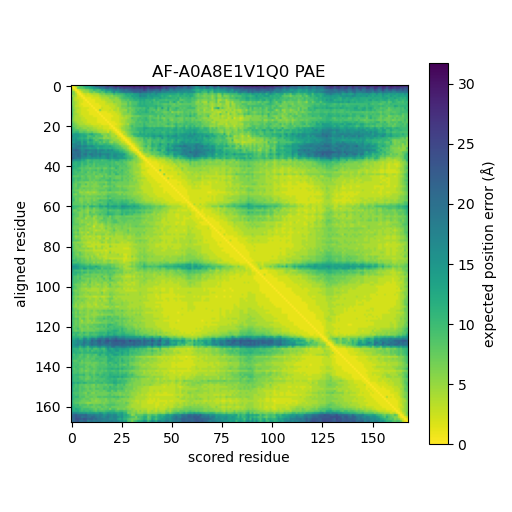00 73.44 128 ARG A N 1
ATOM 1031 C CA . ARG A 1 128 ? -16.652 -2.703 26.439 1.00 73.44 128 ARG A CA 1
ATOM 1032 C C . ARG A 1 128 ? -16.609 -1.280 27.035 1.00 73.44 128 ARG A C 1
ATOM 1034 O O . ARG A 1 128 ? -17.566 -0.856 27.666 1.00 73.44 128 ARG A O 1
ATOM 1041 N N . SER A 1 129 ? -15.516 -0.536 26.853 1.00 76.94 129 SER A N 1
ATOM 1042 C CA . SER A 1 129 ? -15.378 0.843 27.363 1.00 76.94 129 SER A CA 1
ATOM 1043 C C . SER A 1 129 ? -16.453 1.807 26.831 1.00 76.94 129 SER A C 1
ATOM 1045 O O . SER A 1 129 ? -16.697 1.838 25.625 1.00 76.94 129 SER A O 1
ATOM 1047 N N . VAL A 1 130 ? -16.984 2.659 27.721 1.00 77.75 130 VAL A N 1
ATOM 1048 C CA . VAL A 1 130 ? -17.984 3.712 27.437 1.00 77.75 130 VAL A CA 1
ATOM 1049 C C . VAL A 1 130 ? -17.424 4.801 26.508 1.00 77.75 130 VAL A C 1
ATOM 1051 O O . VAL A 1 130 ? -18.104 5.259 25.595 1.00 77.75 130 VAL A O 1
ATOM 1054 N N . TYR A 1 131 ? -16.150 5.178 26.674 1.00 86.38 131 TYR A N 1
ATOM 1055 C CA . TYR A 1 131 ? -15.511 6.210 25.848 1.00 86.38 131 TYR A CA 1
ATOM 1056 C C . TYR A 1 131 ? -14.963 5.643 24.534 1.00 86.38 131 TYR A C 1
ATOM 1058 O O . TYR A 1 131 ? -13.898 5.012 24.513 1.00 86.38 131 TYR A O 1
ATOM 1066 N N . TYR A 1 132 ? -15.665 5.910 23.430 1.00 86.25 132 TYR A N 1
ATOM 1067 C CA . TYR A 1 132 ? -15.336 5.375 22.106 1.00 86.25 132 TYR A CA 1
ATOM 1068 C C . TYR A 1 132 ? -13.957 5.818 21.589 1.00 86.25 132 TYR A C 1
ATOM 1070 O O . TYR A 1 132 ? -13.125 4.974 21.256 1.00 86.25 132 TYR A O 1
ATOM 1078 N N . PHE A 1 133 ? -13.667 7.123 21.585 1.00 87.81 133 PHE A N 1
ATOM 1079 C CA . PHE A 1 133 ? -12.400 7.652 21.059 1.00 87.81 133 PHE A CA 1
ATOM 1080 C C . PHE A 1 133 ? -11.177 7.200 21.862 1.00 87.81 133 PHE A C 1
ATOM 1082 O O . PHE A 1 133 ? -10.170 6.804 21.279 1.00 87.81 133 PHE A O 1
ATOM 1089 N N . SER A 1 134 ? -11.272 7.173 23.195 1.00 87.50 134 SER A N 1
ATOM 1090 C CA . SER A 1 134 ? -10.190 6.662 24.054 1.00 87.50 134 SER A CA 1
ATOM 1091 C C . SER A 1 134 ? -9.890 5.190 23.754 1.00 87.50 134 SER A C 1
ATOM 1093 O O . SER A 1 134 ? -8.735 4.771 23.650 1.00 87.50 134 SER A O 1
ATOM 1095 N N . LYS A 1 135 ? -10.943 4.395 23.548 1.00 89.19 135 LYS A N 1
ATOM 1096 C CA . LYS A 1 135 ? -10.856 2.982 23.183 1.00 89.19 135 LYS A CA 1
ATOM 1097 C C . LYS A 1 135 ? -10.271 2.774 21.783 1.00 89.19 135 LYS A C 1
ATOM 1099 O O . LYS A 1 135 ? -9.424 1.892 21.619 1.00 89.19 135 LYS A O 1
ATOM 1104 N N . TRP A 1 136 ? -10.683 3.577 20.803 1.00 92.25 136 TRP A N 1
ATOM 1105 C CA . TRP A 1 136 ? -10.103 3.583 19.461 1.00 92.25 136 TRP A CA 1
ATOM 1106 C C . TRP A 1 136 ? -8.612 3.912 19.514 1.00 92.25 136 TRP A C 1
ATOM 1108 O O . TRP A 1 136 ? -7.797 3.093 19.096 1.00 92.25 136 TRP A O 1
ATOM 1118 N N . PHE A 1 137 ? -8.234 5.017 20.157 1.00 91.50 137 PHE A N 1
ATOM 1119 C CA . PHE A 1 137 ? -6.842 5.454 20.249 1.00 91.50 137 PHE A CA 1
ATOM 1120 C C . PHE A 1 137 ? -5.941 4.422 20.948 1.00 91.50 137 PHE A C 1
ATOM 1122 O O . PHE A 1 137 ? -4.858 4.095 20.460 1.00 91.50 137 PHE A O 1
ATOM 1129 N N . LYS A 1 138 ? -6.407 3.825 22.058 1.00 91.31 138 LYS A N 1
ATOM 1130 C CA . LYS A 1 138 ? -5.691 2.726 22.737 1.00 91.31 138 LYS A CA 1
ATOM 1131 C C . LYS A 1 138 ? -5.505 1.508 21.827 1.00 91.31 138 LYS A C 1
ATOM 1133 O O . LYS A 1 138 ? -4.449 0.877 21.869 1.00 91.31 138 LYS A O 1
ATOM 1138 N N . SER A 1 139 ? -6.509 1.179 21.013 1.00 90.62 139 SER A N 1
ATOM 1139 C CA . SER A 1 139 ? -6.453 0.053 20.073 1.00 90.62 139 SER A CA 1
ATOM 1140 C C . SER A 1 139 ? -5.478 0.333 18.929 1.00 90.62 139 SER A C 1
ATOM 1142 O O . SER A 1 139 ? -4.618 -0.501 18.662 1.00 90.62 139 SER A O 1
ATOM 1144 N N . VAL A 1 140 ? -5.536 1.529 18.336 1.00 91.81 140 VAL A N 1
ATOM 1145 C CA . VAL A 1 140 ? -4.585 2.003 17.318 1.00 91.81 140 VAL A CA 1
ATOM 1146 C C . VAL A 1 140 ? -3.154 1.919 17.845 1.00 91.81 140 VAL A C 1
ATOM 1148 O O . VAL A 1 140 ? -2.325 1.235 17.251 1.00 91.81 140 VAL A O 1
ATOM 1151 N N . LYS A 1 141 ? -2.871 2.516 19.011 1.00 92.19 141 LYS A N 1
ATOM 1152 C CA . LYS A 1 141 ? -1.534 2.494 19.625 1.00 92.19 141 LYS A CA 1
ATOM 1153 C C . LYS A 1 141 ? -1.025 1.069 19.848 1.00 92.19 141 LYS A C 1
ATOM 1155 O O . LYS A 1 141 ? 0.139 0.785 19.580 1.00 92.19 141 LYS A O 1
ATOM 1160 N N . ARG A 1 142 ? -1.886 0.167 20.334 1.00 91.56 142 ARG A N 1
ATOM 1161 C CA . ARG A 1 142 ? -1.525 -1.237 20.581 1.00 91.56 142 ARG A CA 1
ATOM 1162 C C . ARG A 1 142 ? -1.178 -1.971 19.285 1.00 91.56 142 ARG A C 1
ATOM 1164 O O . ARG A 1 142 ? -0.163 -2.656 19.252 1.00 91.56 142 ARG A O 1
ATOM 1171 N N . VAL A 1 143 ? -1.999 -1.832 18.244 1.00 91.88 143 VAL A N 1
ATOM 1172 C CA . VAL A 1 143 ? -1.786 -2.531 16.967 1.00 91.88 143 VAL A CA 1
ATOM 1173 C C . VAL A 1 143 ? -0.578 -1.962 16.230 1.00 91.88 143 VAL A C 1
ATOM 1175 O O . VAL A 1 143 ? 0.261 -2.734 15.781 1.00 91.88 143 VAL A O 1
ATOM 1178 N N . ILE A 1 144 ? -0.423 -0.635 16.178 1.00 90.12 144 ILE A N 1
ATOM 1179 C CA . ILE A 1 144 ? 0.763 -0.008 15.578 1.00 90.12 144 ILE A CA 1
ATOM 1180 C C . ILE A 1 144 ? 2.025 -0.464 16.308 1.00 90.12 144 ILE A C 1
ATOM 1182 O O . ILE A 1 144 ? 2.980 -0.858 15.656 1.00 90.12 144 ILE A O 1
ATOM 1186 N N . LYS A 1 145 ? 2.028 -0.502 17.649 1.00 91.19 145 LYS A N 1
ATOM 1187 C CA . LYS A 1 145 ? 3.183 -1.003 18.410 1.00 91.19 145 LYS A CA 1
ATOM 1188 C C . LYS A 1 145 ? 3.470 -2.485 18.143 1.00 91.19 145 LYS A C 1
ATOM 1190 O O . LYS A 1 145 ? 4.623 -2.884 18.214 1.00 91.19 145 LYS A O 1
ATOM 1195 N N . ALA A 1 146 ? 2.461 -3.299 17.844 1.00 90.00 146 ALA A N 1
ATOM 1196 C CA . ALA A 1 146 ? 2.663 -4.707 17.505 1.00 90.00 146 ALA A CA 1
ATOM 1197 C C . ALA A 1 146 ? 3.236 -4.896 16.088 1.00 90.00 146 ALA A C 1
ATOM 1199 O O . ALA A 1 146 ? 4.058 -5.782 15.882 1.00 90.00 146 ALA A O 1
ATOM 1200 N N . HIS A 1 147 ? 2.843 -4.047 15.131 1.00 90.06 147 HIS A N 1
ATOM 1201 C CA . HIS A 1 147 ? 3.222 -4.173 13.714 1.00 90.06 147 HIS A CA 1
ATOM 1202 C C . HIS A 1 147 ? 4.249 -3.149 13.236 1.00 90.06 147 HIS A C 1
ATOM 1204 O O . HIS A 1 147 ? 4.523 -3.095 12.041 1.00 90.06 147 HIS A O 1
ATOM 1210 N N . TRP A 1 148 ? 4.822 -2.344 14.135 1.00 87.50 148 TRP A N 1
ATOM 1211 C CA . TRP A 1 148 ? 5.683 -1.214 13.771 1.00 87.50 148 TRP A CA 1
ATOM 1212 C C . TRP A 1 148 ? 6.819 -1.642 12.840 1.00 87.50 148 TRP A C 1
ATOM 1214 O O . TRP A 1 148 ? 7.000 -1.038 11.794 1.00 87.50 148 TRP A O 1
ATOM 1224 N N . LEU A 1 149 ? 7.498 -2.748 13.156 1.00 87.44 149 LEU A N 1
ATOM 1225 C CA . LEU A 1 149 ? 8.628 -3.249 12.381 1.00 87.44 149 LEU A CA 1
ATOM 1226 C C . LEU A 1 149 ? 8.200 -3.669 10.966 1.00 87.44 149 LEU A C 1
ATOM 1228 O O . LEU A 1 149 ? 8.836 -3.279 9.991 1.00 87.44 149 LEU A O 1
ATOM 1232 N N . SER A 1 150 ? 7.085 -4.395 10.836 1.00 87.44 150 SER A N 1
ATOM 1233 C CA . SER A 1 150 ? 6.540 -4.781 9.527 1.00 87.44 150 SER A CA 1
ATOM 1234 C C . SER A 1 150 ? 6.127 -3.554 8.711 1.00 87.44 150 SER A C 1
ATOM 1236 O O . SER A 1 150 ? 6.489 -3.448 7.541 1.00 87.44 150 SER A O 1
ATOM 1238 N N . LEU A 1 151 ? 5.431 -2.596 9.329 1.00 88.12 151 LEU A N 1
ATOM 1239 C CA . LEU A 1 151 ? 4.999 -1.369 8.663 1.00 88.12 151 LEU A CA 1
ATOM 1240 C C . LEU A 1 151 ? 6.193 -0.523 8.211 1.00 88.12 151 LEU A C 1
ATOM 1242 O O . LEU A 1 151 ? 6.190 -0.036 7.083 1.00 88.12 151 LEU A O 1
ATOM 1246 N N . THR A 1 152 ? 7.228 -0.384 9.041 1.00 87.81 152 THR A N 1
ATOM 1247 C CA . THR A 1 152 ? 8.436 0.376 8.704 1.00 87.81 152 THR A CA 1
ATOM 1248 C C . THR A 1 152 ? 9.213 -0.281 7.568 1.00 87.81 152 THR A C 1
ATOM 1250 O O . THR A 1 152 ? 9.578 0.415 6.625 1.00 87.81 152 THR A O 1
ATOM 1253 N N . ILE A 1 153 ? 9.419 -1.603 7.601 1.00 89.56 153 ILE A N 1
ATOM 1254 C CA . ILE A 1 153 ? 10.149 -2.319 6.541 1.00 89.56 153 ILE A CA 1
ATOM 1255 C C . ILE A 1 153 ? 9.405 -2.229 5.210 1.00 89.56 153 ILE A C 1
ATOM 1257 O O . ILE A 1 153 ? 10.002 -1.878 4.195 1.00 89.56 153 ILE A O 1
ATOM 1261 N N . VAL A 1 154 ? 8.100 -2.510 5.203 1.00 89.19 154 VAL A N 1
ATOM 1262 C CA . VAL A 1 154 ? 7.309 -2.516 3.966 1.00 89.19 154 VAL A CA 1
ATOM 1263 C C . VAL A 1 154 ? 7.185 -1.105 3.388 1.00 89.19 154 VAL A C 1
ATOM 1265 O O . VAL A 1 154 ? 7.317 -0.921 2.180 1.00 89.19 154 VAL A O 1
ATOM 1268 N N . THR A 1 155 ? 7.009 -0.090 4.240 1.00 88.44 155 THR A N 1
ATOM 1269 C CA . THR A 1 155 ? 7.010 1.312 3.793 1.00 88.44 155 THR A CA 1
ATOM 1270 C C . THR A 1 155 ? 8.385 1.713 3.270 1.00 88.44 155 THR A C 1
ATOM 1272 O O . THR A 1 155 ? 8.467 2.327 2.215 1.00 88.44 155 THR A O 1
ATOM 1275 N N . GLY A 1 156 ? 9.469 1.329 3.949 1.00 87.75 156 GLY A N 1
ATOM 1276 C CA . GLY A 1 156 ? 10.837 1.591 3.502 1.00 87.75 156 GLY A CA 1
ATOM 1277 C C . GLY A 1 156 ? 11.131 0.975 2.134 1.00 87.75 156 GLY A C 1
ATOM 1278 O O . GLY A 1 156 ? 11.611 1.673 1.246 1.00 87.75 156 GLY A O 1
ATOM 1279 N N . ALA A 1 157 ? 10.760 -0.292 1.929 1.00 88.81 157 ALA A N 1
ATOM 1280 C CA . ALA A 1 157 ? 10.896 -0.970 0.642 1.00 88.81 157 ALA A CA 1
ATOM 1281 C C . ALA A 1 157 ? 10.121 -0.241 -0.467 1.00 88.81 157 ALA A C 1
ATOM 1283 O O . ALA A 1 157 ? 10.692 0.059 -1.513 1.00 88.81 157 ALA A O 1
ATOM 1284 N N . TYR A 1 158 ? 8.858 0.117 -0.211 1.00 89.12 158 TYR A N 1
ATOM 1285 C CA . TYR A 1 158 ? 8.047 0.903 -1.144 1.00 89.12 158 TYR A CA 1
ATOM 1286 C C . TYR A 1 158 ? 8.700 2.251 -1.482 1.00 89.12 158 TYR A C 1
ATOM 1288 O O . TYR A 1 158 ? 8.778 2.614 -2.651 1.00 89.12 158 TYR A O 1
ATOM 1296 N N . VAL A 1 159 ? 9.200 2.986 -0.484 1.00 87.56 159 VAL A N 1
ATOM 1297 C CA . VAL A 1 159 ? 9.821 4.308 -0.670 1.00 87.56 159 VAL A CA 1
ATOM 1298 C C . VAL A 1 159 ? 11.098 4.216 -1.496 1.00 87.56 159 VAL A C 1
ATOM 1300 O O . VAL A 1 159 ? 11.278 5.001 -2.426 1.00 87.56 159 VAL A O 1
ATOM 1303 N N . VAL A 1 160 ? 11.964 3.253 -1.180 1.00 86.06 160 VAL A N 1
ATOM 1304 C CA . VAL A 1 160 ? 13.216 3.037 -1.911 1.00 86.06 160 VAL A CA 1
ATOM 1305 C C . VAL A 1 160 ? 12.909 2.674 -3.361 1.00 86.06 160 VAL A C 1
ATOM 1307 O O . VAL A 1 160 ? 13.389 3.354 -4.266 1.00 86.06 160 VAL A O 1
ATOM 1310 N N . LEU A 1 161 ? 12.043 1.687 -3.596 1.00 86.38 161 LEU A N 1
ATOM 1311 C CA . LEU A 1 161 ? 11.685 1.247 -4.947 1.00 86.38 161 LEU A CA 1
ATOM 1312 C C . LEU A 1 161 ? 10.993 2.354 -5.751 1.00 86.38 161 LEU A C 1
ATOM 1314 O O . LEU A 1 161 ? 11.343 2.577 -6.906 1.00 86.38 161 LEU A O 1
ATOM 1318 N N . TRP A 1 162 ? 10.093 3.114 -5.124 1.00 83.00 162 TRP A N 1
ATOM 1319 C CA . TRP A 1 162 ? 9.460 4.282 -5.739 1.00 83.00 162 TRP A CA 1
ATOM 1320 C C . TRP A 1 162 ? 10.472 5.367 -6.118 1.00 83.00 162 TRP A C 1
ATOM 1322 O O . TRP A 1 162 ? 10.345 6.006 -7.158 1.00 83.00 162 TRP A O 1
ATOM 1332 N N . SER A 1 163 ? 11.478 5.597 -5.272 1.00 79.44 163 SER A N 1
ATOM 1333 C CA . SER A 1 163 ? 12.481 6.639 -5.506 1.00 79.44 163 SER A CA 1
ATOM 1334 C C . SER A 1 163 ? 13.462 6.294 -6.619 1.00 79.44 163 SER A C 1
ATOM 1336 O O . SER A 1 163 ? 13.904 7.193 -7.325 1.00 79.44 163 SER A O 1
ATOM 1338 N N . ILE A 1 164 ? 13.764 5.004 -6.780 1.00 74.94 164 ILE A N 1
ATOM 1339 C CA . ILE A 1 164 ? 14.627 4.466 -7.834 1.00 74.94 164 ILE A CA 1
ATOM 1340 C C . ILE A 1 164 ? 13.937 4.579 -9.199 1.00 74.94 164 ILE A C 1
ATOM 1342 O O . ILE A 1 164 ? 14.604 4.662 -10.230 1.00 74.94 164 ILE A O 1
ATOM 1346 N N . PHE A 1 165 ? 12.605 4.607 -9.202 1.00 65.94 165 PHE A N 1
ATOM 1347 C CA . PHE A 1 165 ? 11.794 4.596 -10.401 1.00 65.94 165 PHE A CA 1
ATOM 1348 C C . PHE A 1 165 ? 11.698 5.986 -11.047 1.00 65.94 165 PHE A C 1
ATOM 1350 O O . PHE A 1 165 ? 10.999 6.887 -10.572 1.00 65.94 165 PHE A O 1
ATOM 1357 N N . SER A 1 166 ? 12.384 6.165 -12.176 1.00 60.66 166 SER A N 1
ATOM 1358 C CA . SER A 1 166 ? 12.210 7.327 -13.043 1.00 60.66 166 SER A CA 1
ATOM 1359 C C . SER A 1 166 ? 11.853 6.890 -14.455 1.00 60.66 166 SER A C 1
ATOM 1361 O O . SER A 1 166 ? 12.708 6.402 -15.195 1.00 60.66 166 SER A O 1
ATOM 1363 N N . LEU A 1 167 ? 10.591 7.108 -14.826 1.00 57.78 167 LEU A N 1
ATOM 1364 C CA . LEU A 1 167 ? 10.147 7.042 -16.215 1.00 57.78 167 LEU A CA 1
ATOM 1365 C C . LEU A 1 167 ? 10.788 8.197 -16.987 1.00 57.78 167 LEU A C 1
ATOM 1367 O O . LEU A 1 167 ? 10.646 9.352 -16.570 1.00 57.78 167 LEU A O 1
ATOM 1371 N N . ILE A 1 168 ? 11.505 7.863 -18.057 1.00 49.66 168 ILE A N 1
ATOM 1372 C CA . ILE A 1 168 ? 11.894 8.788 -19.129 1.00 49.66 168 ILE A CA 1
ATOM 1373 C C . ILE A 1 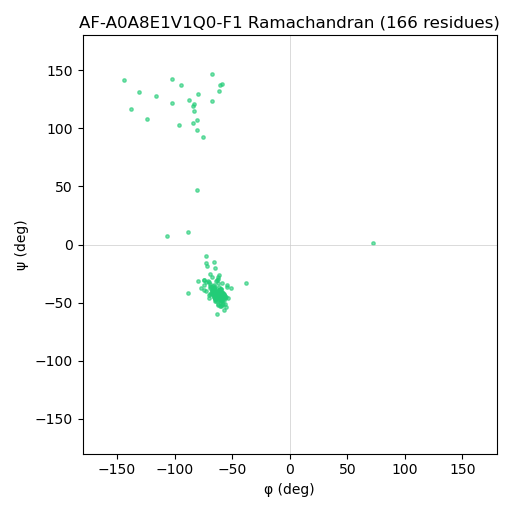168 ? 10.994 8.487 -20.319 1.00 49.66 168 ILE A C 1
ATOM 1375 O O . ILE A 1 168 ? 10.824 7.277 -20.608 1.00 49.66 168 ILE A O 1
#